Protein AF-A0A2V9BUF0-F1 (afdb_monomer_lite)

Sequence (74 aa):
MSQIVKCDVCGKIYSQSYLGSHKRLSHGKRELLSGACKDDSVVLETILSLFERLPDERKRELLSRLAALEQTKL

Secondary structure (DSSP, 8-state):
---EEE-TTT--EEEHHHHHHHHHHHHTTTHHHHS--S-HHHHHHHHHHHHHTS-HHHHHHHHHHHHHHHHTT-

Structure (mmCIF, N/CA/C/O backbone):
data_AF-A0A2V9BUF0-F1
#
_entry.id   AF-A0A2V9BUF0-F1
#
loop_
_atom_site.group_PDB
_atom_site.id
_atom_site.type_symbol
_atom_site.label_atom_id
_atom_site.label_alt_id
_atom_site.label_comp_id
_atom_site.label_asym_id
_atom_site.label_entity_id
_atom_site.label_seq_id
_atom_site.pdbx_PDB_ins_code
_atom_site.Cartn_x
_atom_site.Cartn_y
_atom_site.Cartn_z
_atom_site.occupancy
_atom_site.B_iso_or_equiv
_atom_site.auth_seq_id
_atom_site.auth_comp_id
_atom_site.auth_asym_id
_atom_site.auth_atom_id
_atom_site.pdbx_PDB_model_num
ATOM 1 N N . MET A 1 1 ? 17.390 -7.097 -33.120 1.00 51.91 1 MET A N 1
ATOM 2 C CA . MET A 1 1 ? 15.993 -6.615 -33.109 1.00 51.91 1 MET A CA 1
ATOM 3 C C . MET A 1 1 ? 15.719 -6.005 -31.747 1.00 51.91 1 MET A C 1
ATOM 5 O O . MET A 1 1 ? 15.990 -6.654 -30.745 1.00 51.91 1 MET A O 1
ATOM 9 N N . SER A 1 2 ? 15.277 -4.753 -31.698 1.00 71.50 2 SER A N 1
ATOM 10 C CA . SER A 1 2 ? 15.029 -4.030 -30.446 1.00 71.50 2 SER A CA 1
ATOM 11 C C . SER A 1 2 ? 13.694 -4.487 -29.860 1.00 71.50 2 SER A C 1
ATOM 13 O O . SER A 1 2 ? 12.645 -3.973 -30.238 1.00 71.50 2 SER A O 1
ATOM 15 N N . GLN A 1 3 ? 13.711 -5.496 -28.988 1.00 82.94 3 GLN A N 1
ATOM 16 C CA . GLN A 1 3 ? 12.494 -5.961 -28.323 1.00 82.94 3 GLN A CA 1
ATOM 17 C C . GLN A 1 3 ? 12.004 -4.867 -27.365 1.00 82.94 3 GLN A C 1
ATOM 19 O O . GLN A 1 3 ? 12.695 -4.496 -26.411 1.00 82.94 3 GLN A O 1
ATOM 24 N N . ILE A 1 4 ? 10.813 -4.339 -27.636 1.00 86.75 4 ILE A N 1
ATOM 25 C CA . ILE A 1 4 ? 10.142 -3.346 -26.798 1.00 86.75 4 ILE A CA 1
ATOM 26 C C . ILE A 1 4 ? 9.094 -4.080 -25.967 1.00 86.75 4 ILE A C 1
ATOM 28 O O . ILE A 1 4 ? 8.282 -4.830 -26.505 1.00 86.75 4 ILE A O 1
ATOM 32 N N . VAL A 1 5 ? 9.149 -3.911 -24.652 1.00 89.31 5 VAL A N 1
ATOM 33 C CA . VAL A 1 5 ? 8.373 -4.685 -23.686 1.00 89.31 5 VAL A CA 1
ATOM 34 C C . VAL A 1 5 ? 7.643 -3.724 -22.750 1.00 89.31 5 VAL A C 1
ATOM 36 O O . VAL A 1 5 ? 8.181 -2.708 -22.302 1.00 89.31 5 VAL A O 1
ATOM 39 N N . LYS A 1 6 ? 6.378 -4.036 -22.473 1.00 87.44 6 LYS A N 1
ATOM 40 C CA . LYS A 1 6 ? 5.530 -3.268 -21.563 1.00 87.44 6 LYS A CA 1
ATOM 41 C C . LYS A 1 6 ? 5.858 -3.640 -20.118 1.00 87.44 6 LYS A C 1
ATOM 43 O O . LYS A 1 6 ? 5.874 -4.815 -19.772 1.00 87.44 6 LYS A O 1
ATOM 48 N N . CYS A 1 7 ? 6.092 -2.640 -19.277 1.00 86.44 7 CYS A N 1
ATOM 49 C CA . CYS A 1 7 ? 6.212 -2.817 -17.838 1.00 86.44 7 CYS A CA 1
ATOM 50 C C . CYS A 1 7 ? 4.862 -3.271 -17.270 1.00 86.44 7 CYS A C 1
ATOM 52 O O . CYS A 1 7 ? 3.863 -2.566 -17.402 1.00 86.44 7 CYS A O 1
ATOM 54 N N . ASP A 1 8 ? 4.839 -4.422 -16.610 1.00 81.75 8 ASP A N 1
ATOM 55 C CA . ASP A 1 8 ? 3.675 -4.984 -15.912 1.00 81.75 8 ASP A CA 1
ATOM 56 C C . ASP A 1 8 ? 3.212 -4.137 -14.715 1.00 81.75 8 ASP A C 1
ATOM 58 O O . ASP A 1 8 ? 2.043 -4.186 -14.348 1.00 81.75 8 ASP A O 1
ATOM 62 N N . VAL A 1 9 ? 4.088 -3.296 -14.155 1.00 77.25 9 VAL A N 1
ATOM 63 C CA . VAL A 1 9 ? 3.789 -2.513 -12.946 1.00 77.25 9 VAL A CA 1
ATOM 64 C C . VAL A 1 9 ? 3.149 -1.151 -13.245 1.00 77.25 9 VAL A C 1
ATOM 66 O O . VAL A 1 9 ? 2.317 -0.672 -12.474 1.00 77.25 9 VAL A O 1
ATOM 69 N N . CYS A 1 10 ? 3.546 -0.480 -14.331 1.00 82.12 10 CYS A N 1
ATOM 70 C CA . CYS A 1 10 ? 3.018 0.846 -14.696 1.00 82.12 10 CYS A CA 1
ATOM 71 C C . CYS A 1 10 ? 2.454 0.936 -16.116 1.00 82.12 10 CYS A C 1
ATOM 73 O O . CYS A 1 10 ? 1.984 1.996 -16.524 1.00 82.12 10 CYS A O 1
ATOM 75 N N . GLY A 1 11 ? 2.520 -0.147 -16.888 1.00 83.50 11 GLY A N 1
ATOM 76 C CA . GLY A 1 11 ? 1.993 -0.212 -18.246 1.00 83.50 11 GLY A CA 1
ATOM 77 C C . GLY A 1 11 ? 2.780 0.580 -19.293 1.00 83.50 11 GLY A C 1
ATOM 78 O O . GLY A 1 11 ? 2.359 0.611 -20.448 1.00 83.50 11 GLY A O 1
ATOM 79 N N . LYS A 1 12 ? 3.903 1.209 -18.928 1.00 87.19 12 LYS A N 1
ATOM 80 C CA . LYS A 1 12 ? 4.756 1.962 -19.859 1.00 87.19 12 LYS A CA 1
ATOM 81 C C . LYS A 1 12 ? 5.644 1.028 -20.679 1.00 87.19 12 LYS A C 1
ATOM 83 O O . LYS A 1 12 ? 6.044 -0.031 -20.204 1.00 87.19 12 LYS A O 1
ATOM 88 N N . ILE A 1 13 ? 5.948 1.421 -21.910 1.00 89.94 13 ILE A N 1
ATOM 89 C CA . ILE A 1 13 ? 6.705 0.613 -22.870 1.00 89.94 13 ILE A CA 1
ATOM 90 C C . ILE A 1 13 ? 8.175 1.036 -22.830 1.00 89.94 13 ILE A C 1
ATOM 92 O O . ILE A 1 13 ? 8.480 2.221 -22.945 1.00 89.94 13 ILE A O 1
ATOM 96 N N . TYR A 1 14 ? 9.078 0.070 -22.676 1.00 89.31 14 TYR A N 1
ATOM 97 C CA . TYR A 1 14 ? 10.521 0.295 -22.633 1.00 89.31 14 TYR A CA 1
ATOM 98 C C . TYR A 1 14 ? 11.257 -0.769 -23.444 1.00 89.31 14 TYR A C 1
ATOM 100 O O . TYR A 1 14 ? 10.757 -1.874 -23.639 1.00 89.31 14 TYR A O 1
ATOM 108 N N . SER A 1 15 ? 12.479 -0.478 -23.879 1.00 90.44 15 SER A N 1
ATOM 109 C CA . SER A 1 15 ? 13.363 -1.510 -24.429 1.00 90.44 15 SER A CA 1
ATOM 110 C C . SER A 1 15 ? 13.642 -2.586 -23.375 1.00 90.44 15 SER A C 1
ATOM 112 O O . SER A 1 15 ? 13.852 -2.261 -22.204 1.00 90.44 15 SER A O 1
ATOM 114 N N . GLN A 1 16 ? 13.699 -3.856 -23.782 1.00 87.06 16 GLN A N 1
ATOM 115 C CA . GLN A 1 16 ? 13.907 -4.993 -22.876 1.00 87.06 16 GLN A CA 1
ATOM 116 C C . GLN A 1 16 ? 15.138 -4.813 -21.969 1.00 87.06 16 GLN A C 1
ATOM 118 O O . GLN A 1 16 ? 15.064 -5.081 -20.773 1.00 87.06 16 GLN A O 1
ATOM 123 N N . SER A 1 17 ? 16.234 -4.262 -22.500 1.00 88.25 17 SER A N 1
ATOM 124 C CA . SER A 1 17 ? 17.455 -3.963 -21.737 1.00 88.25 17 SER A CA 1
ATOM 125 C C . SER A 1 17 ? 17.269 -2.884 -20.659 1.00 88.25 17 SER A C 1
ATOM 127 O O . SER A 1 17 ? 17.980 -2.893 -19.660 1.00 88.25 17 SER A O 1
ATOM 129 N N . TYR A 1 18 ? 16.318 -1.958 -20.831 1.00 87.62 18 TYR A N 1
ATOM 130 C CA . TYR A 1 18 ? 16.052 -0.870 -19.881 1.00 87.62 18 TYR A CA 1
ATOM 131 C C . TYR A 1 18 ? 14.980 -1.228 -18.842 1.00 87.62 18 TYR A C 1
ATOM 133 O O . TYR A 1 18 ? 14.905 -0.595 -17.788 1.00 87.62 18 TYR A O 1
ATOM 141 N N . LEU A 1 19 ? 14.169 -2.263 -19.096 1.00 87.69 19 LEU A N 1
ATOM 142 C CA . LEU A 1 19 ? 13.103 -2.666 -18.178 1.00 87.69 19 LEU A CA 1
ATOM 143 C C . LEU A 1 19 ? 13.614 -3.054 -16.791 1.00 87.69 19 LEU A C 1
ATOM 145 O O . LEU A 1 19 ? 12.980 -2.693 -15.804 1.00 87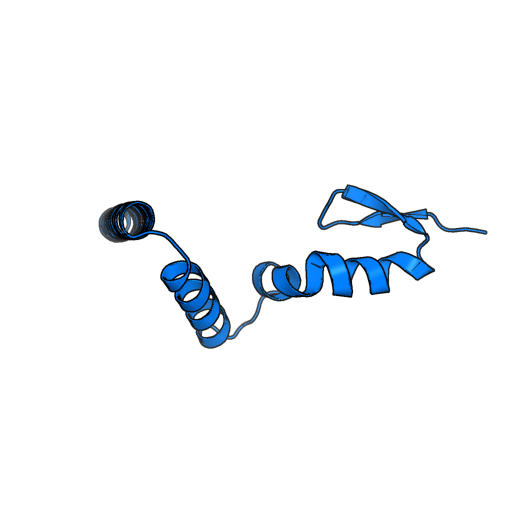.69 19 LEU A O 1
ATOM 149 N N . GLY A 1 20 ? 14.748 -3.755 -16.700 1.00 85.00 20 GLY A N 1
ATOM 150 C CA . GLY A 1 20 ? 15.316 -4.165 -15.411 1.00 85.00 20 GLY A CA 1
ATOM 151 C C . GLY A 1 20 ? 15.661 -2.964 -14.525 1.00 85.00 20 GLY A C 1
ATOM 152 O O . GLY A 1 20 ? 15.218 -2.876 -13.378 1.00 85.00 20 GLY A O 1
ATOM 153 N N . SER A 1 21 ? 16.382 -1.991 -15.086 1.00 87.62 21 SER A N 1
ATOM 154 C CA . SER A 1 21 ? 16.734 -0.746 -14.395 1.00 87.62 21 SER A CA 1
ATOM 155 C C . SER A 1 21 ? 15.502 0.093 -14.064 1.00 87.62 21 SER A C 1
ATOM 157 O O . SER A 1 21 ? 15.384 0.601 -12.949 1.00 87.62 21 SER A O 1
ATOM 159 N N . HIS A 1 22 ? 14.553 0.195 -14.999 1.00 88.06 22 HIS A N 1
ATOM 160 C CA . HIS A 1 22 ? 13.286 0.883 -14.774 1.00 88.06 22 HIS A CA 1
ATOM 161 C C . HIS A 1 22 ? 12.521 0.282 -13.588 1.00 88.06 22 HIS A C 1
ATOM 163 O O . HIS A 1 22 ? 12.142 1.028 -12.685 1.00 88.06 22 HIS A O 1
ATOM 169 N N . LYS A 1 23 ? 12.347 -1.047 -13.546 1.00 82.56 23 LYS A N 1
ATOM 170 C CA . LYS A 1 23 ? 11.680 -1.731 -12.431 1.00 82.56 23 LYS A CA 1
ATOM 171 C C . LYS A 1 23 ? 12.392 -1.463 -11.111 1.00 82.56 23 LYS A C 1
ATOM 173 O O . LYS A 1 23 ? 11.756 -1.035 -10.157 1.00 82.56 23 LYS A O 1
ATOM 178 N N . ARG A 1 24 ? 13.717 -1.604 -11.060 1.00 83.31 24 ARG A N 1
ATOM 179 C CA . ARG A 1 24 ? 14.484 -1.376 -9.827 1.00 83.31 24 ARG A CA 1
ATOM 180 C C . ARG A 1 24 ? 14.374 0.067 -9.314 1.00 83.31 24 ARG A C 1
ATOM 182 O O . ARG A 1 24 ? 14.153 0.266 -8.126 1.00 83.31 24 ARG A O 1
ATOM 189 N N . LEU A 1 25 ? 14.493 1.069 -10.184 1.00 83.50 25 LEU A N 1
ATOM 190 C CA . LEU A 1 25 ? 14.489 2.482 -9.775 1.00 83.50 25 LEU A CA 1
ATOM 191 C C . LEU A 1 25 ? 13.079 3.037 -9.540 1.00 83.50 25 LEU A C 1
ATOM 193 O O . LEU A 1 25 ? 12.856 3.788 -8.597 1.00 83.50 25 LEU A O 1
ATOM 197 N N . SER A 1 26 ? 12.121 2.673 -10.394 1.00 78.12 26 SER A N 1
ATOM 198 C CA . SER A 1 26 ? 10.753 3.220 -10.360 1.00 78.12 26 SER A CA 1
ATOM 199 C C . SER A 1 26 ? 9.809 2.390 -9.494 1.00 78.12 26 SER A C 1
ATOM 201 O O . SER A 1 26 ? 8.807 2.899 -8.989 1.00 78.12 26 SER A O 1
ATOM 203 N N . HIS A 1 27 ? 10.103 1.099 -9.340 1.00 76.56 27 HIS A N 1
ATOM 204 C CA . HIS A 1 27 ? 9.257 0.132 -8.649 1.00 76.56 27 HIS A CA 1
ATOM 205 C C . HIS A 1 27 ? 9.993 -0.650 -7.563 1.00 76.56 27 HIS A C 1
ATOM 207 O O . HIS A 1 27 ? 9.341 -1.428 -6.885 1.00 76.56 27 HIS A O 1
ATOM 213 N N . GLY A 1 28 ? 11.278 -0.403 -7.282 1.00 64.69 28 GLY A N 1
ATOM 214 C CA . GLY A 1 28 ? 12.019 -1.133 -6.241 1.00 64.69 28 GLY A CA 1
ATOM 215 C C . GLY A 1 28 ? 11.388 -1.065 -4.845 1.00 64.69 28 GLY A C 1
ATOM 216 O O . GLY A 1 28 ? 11.573 -1.973 -4.048 1.00 64.69 28 GLY A O 1
ATOM 217 N N . LYS A 1 29 ? 10.571 -0.038 -4.567 1.00 59.59 29 LYS A N 1
ATOM 218 C CA . LYS A 1 29 ? 9.763 0.073 -3.338 1.00 59.59 29 LYS A CA 1
ATOM 219 C C . LYS A 1 29 ? 8.400 -0.634 -3.424 1.00 59.59 29 LYS A C 1
ATOM 221 O O . LYS A 1 29 ? 7.792 -0.938 -2.407 1.00 59.59 29 LYS A O 1
ATOM 226 N N . ARG A 1 30 ? 7.912 -0.883 -4.641 1.00 53.84 30 ARG A N 1
ATOM 227 C CA . ARG A 1 30 ? 6.655 -1.578 -4.954 1.00 53.84 30 ARG A CA 1
ATOM 228 C C . ARG A 1 30 ? 6.854 -3.087 -5.159 1.00 53.84 30 ARG A C 1
ATOM 230 O O . ARG A 1 30 ? 5.905 -3.825 -4.946 1.00 53.84 30 ARG A O 1
ATOM 237 N N . GLU A 1 31 ? 8.063 -3.561 -5.465 1.00 49.16 31 GLU A N 1
ATOM 238 C CA . GLU A 1 31 ? 8.417 -4.996 -5.428 1.00 49.16 31 GLU A CA 1
ATOM 239 C C . GLU A 1 31 ? 8.241 -5.589 -4.015 1.00 49.16 31 GLU A C 1
ATOM 241 O O . GLU A 1 31 ? 7.970 -6.773 -3.878 1.00 49.16 31 GLU A O 1
ATOM 246 N N . LEU A 1 32 ? 8.294 -4.759 -2.967 1.00 48.81 32 LEU A N 1
ATOM 247 C CA . LEU A 1 32 ? 7.958 -5.161 -1.598 1.00 48.81 32 LEU A CA 1
ATOM 248 C C . LEU A 1 32 ? 6.440 -5.330 -1.380 1.00 48.81 32 LEU A C 1
ATOM 250 O O . LEU A 1 32 ? 6.013 -6.094 -0.525 1.00 48.81 32 LEU A O 1
ATOM 254 N N . LEU A 1 33 ? 5.620 -4.644 -2.180 1.00 50.94 33 LEU A N 1
ATOM 255 C CA . LEU A 1 33 ? 4.155 -4.717 -2.126 1.00 50.94 33 LEU A CA 1
ATOM 256 C C . LEU A 1 33 ? 3.561 -5.707 -3.143 1.00 50.94 33 LEU A C 1
ATOM 258 O O . LEU A 1 33 ? 2.393 -6.059 -3.021 1.00 50.94 33 LEU A O 1
ATOM 262 N N . SER A 1 34 ? 4.325 -6.128 -4.159 1.00 50.94 34 SER A N 1
ATOM 263 C CA . SER A 1 34 ? 3.834 -6.984 -5.255 1.00 50.94 34 SER A CA 1
ATOM 264 C C . SER A 1 34 ? 4.631 -8.272 -5.476 1.00 50.94 34 SER A C 1
ATOM 266 O O . SER A 1 34 ? 4.216 -9.102 -6.283 1.00 50.94 34 SER A O 1
ATOM 268 N N . GLY A 1 35 ? 5.743 -8.481 -4.781 1.00 47.94 35 GLY A N 1
ATOM 269 C CA . GLY A 1 35 ? 6.354 -9.796 -4.657 1.00 47.94 35 GLY A CA 1
ATOM 270 C C . GLY A 1 35 ? 5.938 -10.350 -3.314 1.00 47.94 35 GLY A C 1
ATOM 271 O O . GLY A 1 35 ? 6.264 -9.741 -2.305 1.00 47.94 35 GLY A O 1
ATOM 272 N N . ALA A 1 36 ? 5.201 -11.459 -3.306 1.00 49.81 36 ALA A N 1
ATOM 273 C CA . ALA A 1 36 ? 4.856 -12.213 -2.112 1.00 49.81 36 ALA A CA 1
ATOM 274 C C . ALA A 1 36 ? 6.087 -12.387 -1.206 1.00 49.81 36 ALA A C 1
ATOM 276 O O . ALA A 1 36 ? 6.865 -13.331 -1.358 1.00 49.81 36 ALA A O 1
ATOM 277 N N . CYS A 1 37 ? 6.280 -11.468 -0.263 1.00 44.94 37 CYS A N 1
ATOM 278 C CA . CYS A 1 37 ? 7.122 -11.734 0.871 1.00 44.94 37 CYS A CA 1
ATOM 279 C C . CYS A 1 37 ? 6.282 -12.687 1.709 1.00 44.94 37 CYS A C 1
ATOM 281 O O . CYS A 1 37 ? 5.231 -12.315 2.217 1.00 44.94 37 CYS A O 1
ATOM 283 N N . LYS A 1 38 ? 6.719 -13.942 1.798 1.00 56.78 38 LYS A N 1
ATOM 284 C CA . LYS A 1 38 ? 6.150 -14.934 2.721 1.00 56.78 38 LYS A CA 1
ATOM 285 C C . LYS A 1 38 ? 6.359 -14.544 4.192 1.00 56.78 38 LYS A C 1
ATOM 287 O O . LYS A 1 38 ? 6.015 -15.320 5.071 1.00 56.78 38 LYS A O 1
ATOM 292 N N . ASP A 1 39 ? 6.977 -13.391 4.430 1.00 69.31 39 ASP A N 1
ATOM 293 C CA . ASP A 1 39 ? 7.302 -12.863 5.733 1.00 69.31 39 ASP A CA 1
ATOM 294 C C . ASP A 1 39 ? 6.353 -11.709 6.065 1.00 69.31 39 ASP A C 1
A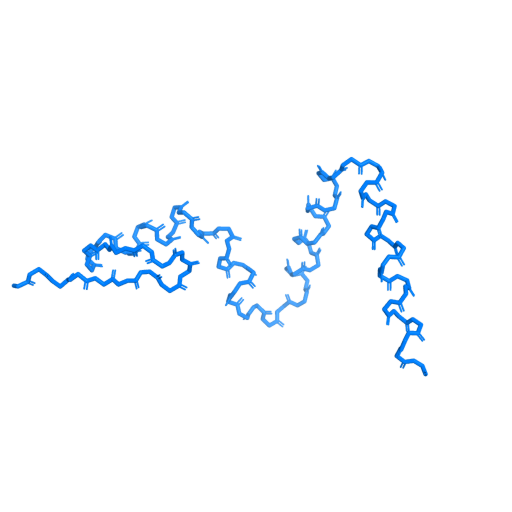TOM 296 O O . ASP A 1 39 ? 6.518 -10.575 5.604 1.00 69.31 39 ASP A O 1
ATOM 300 N N . ASP A 1 40 ? 5.338 -12.023 6.869 1.00 73.25 40 ASP A N 1
ATOM 301 C CA . ASP A 1 40 ? 4.398 -11.042 7.409 1.00 73.25 40 ASP A CA 1
ATOM 302 C C . ASP A 1 40 ? 5.119 -9.924 8.178 1.00 73.25 40 ASP A C 1
ATOM 304 O O . ASP A 1 40 ? 4.611 -8.805 8.238 1.00 73.25 40 ASP A O 1
ATOM 308 N N . SER A 1 41 ? 6.323 -10.171 8.71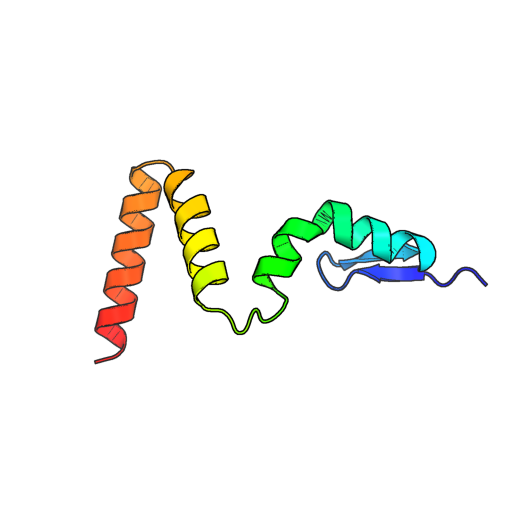4 1.00 78.44 41 SER A N 1
ATOM 309 C CA . SER A 1 41 ? 7.068 -9.157 9.469 1.00 78.44 41 SER A CA 1
ATOM 310 C C . SER A 1 41 ? 7.550 -8.005 8.577 1.00 78.44 41 SER A C 1
ATOM 312 O O . SER A 1 41 ? 7.387 -6.842 8.942 1.00 78.44 41 SER A O 1
ATOM 314 N N . VAL A 1 42 ? 8.007 -8.287 7.350 1.00 79.62 42 VAL A N 1
ATOM 315 C CA . VAL A 1 42 ? 8.385 -7.247 6.368 1.00 79.62 42 VAL A CA 1
ATOM 316 C C . VAL A 1 42 ? 7.169 -6.436 5.897 1.00 79.62 42 VAL A C 1
ATOM 318 O O . VAL A 1 42 ? 7.260 -5.222 5.662 1.00 79.62 42 VAL A O 1
ATOM 321 N N . VAL A 1 43 ? 6.016 -7.093 5.758 1.00 80.81 43 VAL A N 1
ATOM 322 C CA . VAL A 1 43 ? 4.759 -6.442 5.361 1.00 80.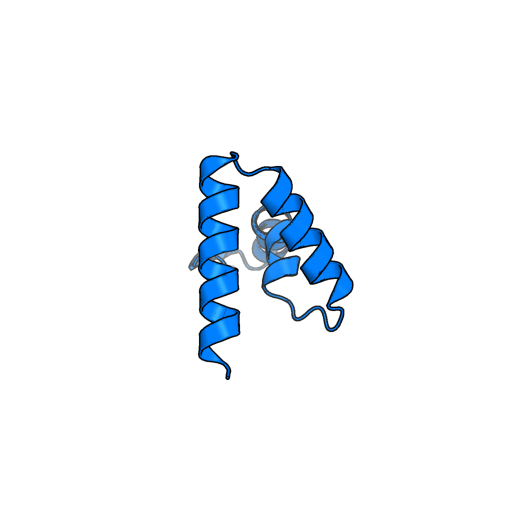81 43 VAL A CA 1
ATOM 323 C C . VAL A 1 43 ? 4.262 -5.522 6.476 1.00 80.81 43 VAL A C 1
ATOM 325 O O . VAL A 1 43 ? 3.935 -4.363 6.206 1.00 80.81 43 VAL A O 1
ATOM 328 N N . LEU A 1 44 ? 4.266 -6.000 7.722 1.00 84.19 44 LEU A N 1
ATOM 329 C CA . LEU A 1 44 ? 3.893 -5.215 8.898 1.00 84.19 44 LEU A CA 1
ATOM 330 C C . LEU A 1 44 ? 4.799 -3.993 9.069 1.00 84.19 44 LEU A C 1
ATOM 332 O O . LEU A 1 44 ? 4.284 -2.882 9.181 1.00 84.19 44 LEU A O 1
ATOM 336 N N . GLU A 1 45 ? 6.120 -4.161 8.974 1.00 83.81 45 GLU A N 1
ATOM 337 C CA . GLU A 1 45 ? 7.085 -3.052 9.036 1.00 83.81 45 GLU A CA 1
ATOM 338 C C . GLU A 1 45 ? 6.798 -1.971 7.987 1.00 83.81 45 GLU A C 1
ATOM 340 O O . GLU A 1 45 ? 6.836 -0.768 8.254 1.00 83.81 45 GLU A O 1
ATOM 345 N N . THR A 1 46 ? 6.433 -2.383 6.776 1.00 81.31 46 THR A N 1
ATOM 346 C CA . THR A 1 46 ? 6.121 -1.441 5.697 1.00 81.31 46 THR A CA 1
ATOM 347 C C . THR A 1 46 ? 4.819 -0.695 5.945 1.00 81.31 46 THR A C 1
ATOM 349 O O . THR A 1 46 ? 4.752 0.514 5.704 1.00 81.31 46 THR A O 1
ATOM 352 N N . ILE A 1 47 ? 3.789 -1.386 6.436 1.00 85.88 47 ILE A N 1
ATOM 353 C CA . ILE A 1 47 ? 2.517 -0.760 6.806 1.00 85.88 47 ILE A CA 1
ATOM 354 C C . ILE A 1 47 ? 2.743 0.251 7.936 1.00 85.88 47 ILE A C 1
ATOM 356 O O . ILE A 1 47 ? 2.252 1.373 7.827 1.00 85.88 47 ILE A O 1
ATOM 360 N N . LEU A 1 48 ? 3.535 -0.092 8.957 1.00 86.38 48 LEU A N 1
ATOM 361 C CA . LEU A 1 48 ? 3.882 0.803 10.066 1.00 86.38 48 LEU A CA 1
ATOM 362 C C . LEU A 1 48 ? 4.637 2.043 9.580 1.00 86.38 48 LEU A C 1
ATOM 364 O O . LEU A 1 48 ? 4.236 3.171 9.865 1.00 86.38 48 LEU A O 1
ATOM 368 N N . SER A 1 49 ? 5.665 1.854 8.754 1.00 85.19 49 SER A N 1
ATOM 369 C CA . SER A 1 49 ? 6.466 2.954 8.215 1.00 85.19 49 SER A CA 1
ATOM 370 C C . SER A 1 49 ? 5.645 3.895 7.316 1.00 85.19 49 SER A C 1
ATOM 372 O O . SER A 1 49 ? 5.872 5.107 7.270 1.00 85.19 49 SER A O 1
ATOM 374 N N . LEU A 1 50 ? 4.648 3.369 6.594 1.00 85.88 50 LEU A N 1
ATOM 375 C CA . LEU A 1 50 ? 3.692 4.189 5.848 1.00 85.88 50 LEU A CA 1
ATOM 376 C C . LEU A 1 50 ? 2.683 4.880 6.769 1.00 85.88 50 LEU A C 1
ATOM 378 O O . LEU A 1 50 ? 2.371 6.047 6.534 1.00 85.88 50 LEU A O 1
ATOM 382 N N . PHE A 1 51 ? 2.208 4.193 7.806 1.00 88.44 51 PHE A N 1
ATOM 383 C CA . PHE A 1 51 ? 1.276 4.732 8.786 1.00 88.44 51 PHE A CA 1
ATOM 384 C C . PHE A 1 51 ? 1.869 5.936 9.515 1.00 88.44 51 PHE A C 1
ATOM 386 O O . PHE A 1 51 ? 1.218 6.972 9.579 1.00 88.44 51 PHE A O 1
ATOM 393 N N . GLU A 1 52 ? 3.119 5.867 9.979 1.00 87.06 52 GLU A N 1
ATOM 394 C CA . GLU A 1 52 ? 3.781 6.983 10.669 1.00 87.06 52 GLU A CA 1
ATOM 395 C C . GLU A 1 52 ? 3.881 8.251 9.815 1.00 87.06 52 GLU A C 1
ATOM 397 O O . GLU A 1 52 ? 3.714 9.359 10.331 1.00 87.06 52 GLU A O 1
ATOM 402 N N . ARG A 1 53 ? 4.076 8.085 8.501 1.00 89.50 53 ARG A N 1
ATOM 403 C CA . ARG A 1 53 ? 4.194 9.175 7.521 1.00 89.50 53 ARG A CA 1
ATOM 404 C C . ARG A 1 53 ? 2.859 9.836 7.167 1.00 89.50 53 ARG A C 1
ATOM 406 O O . ARG A 1 53 ? 2.865 10.842 6.456 1.00 89.50 53 ARG A O 1
ATOM 413 N N . LEU A 1 54 ? 1.729 9.282 7.607 1.00 87.69 54 LEU A N 1
ATOM 414 C CA . LEU A 1 54 ? 0.411 9.874 7.387 1.00 87.69 54 LEU A CA 1
ATOM 415 C C . LEU A 1 54 ? 0.101 10.968 8.427 1.00 87.69 54 LEU A C 1
ATOM 417 O O . LEU A 1 54 ? 0.520 10.866 9.582 1.00 87.69 54 LEU A O 1
ATOM 421 N N . PRO A 1 55 ? -0.675 11.999 8.055 1.00 89.44 55 PRO A N 1
ATOM 422 C CA . PRO A 1 55 ? -1.207 12.960 9.017 1.00 89.44 55 PRO A CA 1
ATOM 423 C C . PRO A 1 55 ? -2.243 12.299 9.941 1.00 89.44 55 PRO A C 1
ATOM 425 O O . PRO A 1 55 ? -2.899 11.327 9.554 1.00 89.44 55 PRO A O 1
ATOM 428 N N . ASP A 1 56 ? -2.425 12.846 11.145 1.00 86.44 56 ASP A N 1
ATOM 429 C CA . ASP A 1 56 ? -3.268 12.257 12.200 1.00 86.44 56 ASP A CA 1
ATOM 430 C C . ASP A 1 56 ? -4.712 11.983 11.769 1.00 86.44 56 ASP A C 1
ATOM 432 O O . ASP A 1 56 ? -5.292 10.960 12.135 1.00 86.44 56 ASP A O 1
ATOM 436 N N . GLU A 1 57 ? -5.285 12.849 10.935 1.00 87.75 57 GLU A N 1
ATOM 437 C CA . GLU A 1 57 ? -6.638 12.670 10.401 1.00 87.75 57 GLU A CA 1
ATOM 438 C C . GLU A 1 57 ? -6.745 11.399 9.540 1.00 87.75 57 GLU A C 1
ATOM 440 O O . GLU A 1 57 ? -7.645 10.578 9.723 1.00 87.75 57 GLU A O 1
ATOM 445 N N . ARG A 1 58 ? -5.756 11.169 8.668 1.00 90.75 58 ARG A N 1
ATOM 446 C CA . ARG A 1 58 ? -5.698 9.976 7.812 1.00 90.75 58 ARG A CA 1
ATOM 447 C C . ARG A 1 58 ? -5.339 8.719 8.597 1.00 90.75 58 ARG A C 1
ATOM 449 O O . ARG A 1 58 ? -5.843 7.650 8.267 1.00 90.75 58 ARG A O 1
ATOM 456 N N . LYS A 1 59 ? -4.528 8.839 9.654 1.00 89.62 59 LYS A N 1
ATOM 457 C CA . LYS A 1 59 ? -4.250 7.738 10.592 1.00 89.62 59 LYS A CA 1
ATOM 458 C C . LYS A 1 59 ? -5.534 7.256 11.270 1.00 89.62 59 LYS A C 1
ATOM 460 O O . LYS A 1 59 ? -5.813 6.059 11.262 1.00 89.62 59 LYS A O 1
ATOM 465 N N . ARG A 1 60 ? -6.345 8.179 11.800 1.00 91.00 60 ARG A N 1
ATOM 466 C CA . ARG A 1 60 ? -7.633 7.861 12.446 1.00 91.00 60 ARG A CA 1
ATOM 467 C C . ARG A 1 60 ? -8.629 7.217 11.485 1.00 91.00 60 ARG A C 1
ATOM 469 O O . ARG A 1 60 ? -9.295 6.252 11.857 1.00 91.00 60 ARG A O 1
ATOM 476 N N . GLU A 1 61 ? -8.708 7.713 10.252 1.00 92.31 61 GLU A N 1
ATOM 477 C CA . GLU A 1 61 ? -9.559 7.123 9.213 1.00 92.31 61 GLU A CA 1
ATOM 478 C C . GLU A 1 61 ? -9.133 5.681 8.894 1.00 92.31 61 GLU A C 1
ATOM 480 O O . GLU A 1 61 ? -9.968 4.778 8.842 1.00 92.31 61 GLU A O 1
ATOM 485 N N . LEU A 1 62 ? -7.827 5.442 8.744 1.00 90.19 62 LEU A N 1
ATOM 486 C CA . LEU A 1 62 ? -7.275 4.117 8.462 1.00 90.19 62 LEU A CA 1
ATOM 487 C C . LEU A 1 62 ? -7.569 3.137 9.612 1.00 90.19 62 LEU A C 1
ATOM 489 O O . LEU A 1 62 ? -8.070 2.043 9.359 1.00 90.19 62 LEU A O 1
ATOM 493 N N . LEU A 1 63 ? -7.359 3.555 10.865 1.00 90.56 63 LEU A N 1
ATOM 494 C CA . LEU A 1 63 ? -7.704 2.763 12.053 1.00 90.56 63 LEU A CA 1
ATOM 495 C C . LEU A 1 63 ? -9.204 2.440 12.122 1.00 90.56 63 LEU A C 1
ATOM 497 O O . LEU A 1 63 ? -9.572 1.301 12.392 1.00 90.56 63 LEU A O 1
ATOM 501 N N . SER A 1 64 ? -10.072 3.409 11.816 1.00 92.94 64 SER A N 1
ATOM 502 C CA . SER A 1 64 ? -11.529 3.200 11.807 1.00 92.94 64 SER A CA 1
ATOM 503 C C . SER A 1 64 ? -11.947 2.162 10.763 1.00 92.94 64 SER A C 1
ATOM 505 O O . SER A 1 64 ? -12.794 1.309 11.019 1.00 92.94 64 SER A O 1
ATOM 507 N N . ARG A 1 65 ? -11.319 2.194 9.583 1.00 92.00 65 ARG A N 1
ATOM 508 C CA . ARG A 1 65 ? -11.575 1.226 8.509 1.00 92.00 65 ARG A CA 1
ATOM 509 C C . ARG A 1 65 ? -11.042 -0.170 8.835 1.00 92.00 65 ARG A C 1
ATOM 511 O O . ARG A 1 65 ? -11.718 -1.144 8.520 1.00 92.00 65 ARG A O 1
ATOM 518 N N . LEU A 1 66 ? -9.871 -0.275 9.468 1.00 88.25 66 L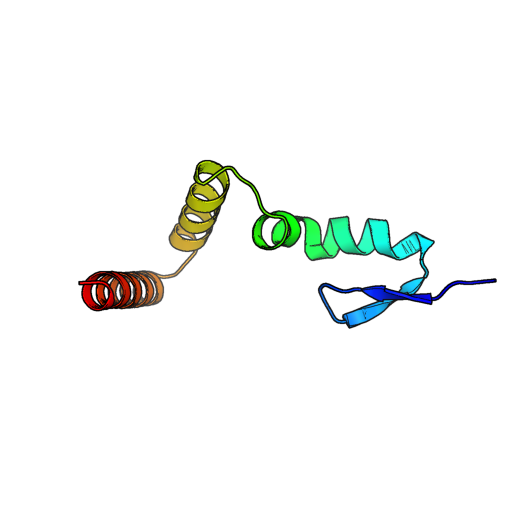EU A N 1
ATOM 519 C CA . LEU A 1 66 ? -9.334 -1.551 9.961 1.00 88.25 66 LEU A CA 1
ATOM 520 C C . LEU A 1 66 ? -10.256 -2.168 11.020 1.00 88.25 66 LEU A C 1
ATOM 522 O O . LEU A 1 66 ? -10.611 -3.337 10.909 1.00 88.25 66 LEU A O 1
ATOM 526 N N . ALA A 1 67 ? -10.726 -1.363 11.976 1.00 91.12 67 ALA A N 1
ATOM 527 C CA . ALA A 1 67 ? -11.667 -1.809 13.002 1.00 91.12 67 ALA A CA 1
ATOM 528 C C . ALA A 1 67 ? -13.006 -2.292 12.412 1.00 91.12 67 ALA A C 1
ATOM 530 O O . ALA A 1 67 ? -13.600 -3.244 12.918 1.00 91.12 67 ALA A O 1
ATOM 531 N N . ALA A 1 68 ? -13.485 -1.666 11.331 1.00 93.00 68 ALA A N 1
ATOM 532 C CA . ALA A 1 68 ? -14.670 -2.129 10.610 1.00 93.00 68 ALA A CA 1
ATOM 533 C C . ALA A 1 68 ? -14.426 -3.470 9.889 1.00 93.00 68 ALA A C 1
ATOM 535 O O . ALA A 1 68 ? -15.294 -4.343 9.891 1.00 93.00 68 ALA A O 1
ATOM 536 N N . LEU A 1 69 ? -13.238 -3.664 9.307 1.00 85.75 69 LEU A N 1
ATOM 537 C CA . LEU A 1 69 ? -12.852 -4.918 8.650 1.00 85.75 69 LEU A CA 1
ATOM 538 C C . LEU A 1 69 ? -12.762 -6.093 9.634 1.00 85.75 69 LEU A C 1
ATOM 540 O O . LEU A 1 69 ? -13.188 -7.192 9.287 1.00 85.75 69 LEU A O 1
ATOM 544 N N . GLU A 1 70 ? -12.256 -5.871 10.850 1.00 86.50 70 GLU A N 1
ATOM 545 C CA . GLU A 1 70 ? -12.208 -6.902 11.899 1.00 86.50 70 GLU A CA 1
ATOM 546 C C . GLU A 1 70 ? -13.608 -7.348 12.342 1.00 86.50 70 GLU A C 1
ATOM 548 O O . GLU A 1 70 ? -13.866 -8.542 12.463 1.00 86.50 70 GLU A O 1
ATOM 553 N N . GLN A 1 71 ? -14.541 -6.405 12.501 1.00 74.69 71 GLN A N 1
ATOM 554 C CA . GLN A 1 71 ? -15.919 -6.700 12.914 1.00 74.69 71 GLN A CA 1
ATOM 555 C C . GLN A 1 71 ? -16.748 -7.417 11.842 1.00 74.69 71 GLN A C 1
ATOM 557 O O . GLN A 1 71 ? -17.706 -8.105 12.170 1.00 74.69 71 GLN A O 1
ATOM 562 N N . THR A 1 72 ? -16.385 -7.285 10.564 1.00 69.75 72 THR A N 1
ATOM 563 C CA . THR A 1 72 ? -17.108 -7.930 9.449 1.00 69.75 72 THR A CA 1
ATOM 564 C C . THR A 1 72 ? -16.735 -9.412 9.289 1.00 69.75 72 THR A C 1
ATOM 566 O O . THR A 1 72 ? -17.318 -10.119 8.472 1.00 69.75 72 THR A O 1
ATOM 569 N N . LYS A 1 73 ? -15.735 -9.894 10.036 1.00 57.59 73 LYS A N 1
ATOM 570 C CA . LYS A 1 73 ? -15.202 -11.259 9.933 1.00 57.59 73 LYS A CA 1
ATOM 571 C C . LYS A 1 73 ? -15.691 -12.194 11.053 1.00 57.59 73 LYS A C 1
ATOM 573 O O . LYS A 1 73 ? -15.189 -13.314 11.142 1.00 57.59 73 LYS A O 1
ATOM 578 N N . LEU A 1 74 ? -16.625 -11.719 11.883 1.00 48.53 74 LEU A N 1
ATOM 579 C CA . LEU A 1 74 ? -17.285 -12.432 12.984 1.00 48.53 74 LEU A CA 1
ATOM 580 C C . LEU A 1 74 ? -18.661 -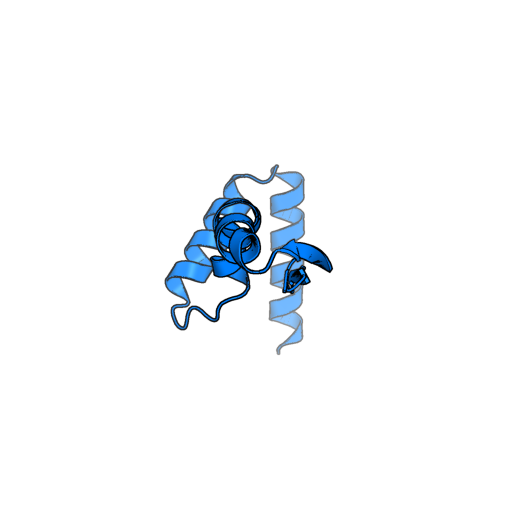12.958 12.566 1.00 48.53 74 LEU A C 1
ATOM 582 O O . LEU A 1 74 ? -19.400 -12.202 11.897 1.00 48.53 74 LEU A O 1
#

Foldseek 3Di:
DFDWDAAPPPRDIDTPVCNVVCCCPVPVVVCLVPVPPVDVVSVVVVVVVVLVVDDPVVNVVVVVVVVVVVVVVD

pLDDT: mean 78.99, std 13.92, range [44.94, 93.0]

Radius of gyration: 17.6 Å; chains: 1; bounding box: 35×28×46 Å